Protein AF-A0A833G2Q1-F1 (afdb_monomer_lite)

Sequence (63 aa):
MDETHNDTHDADAPADSVFSASAIPQDELMRLTDDIIGALKTVYDPEIPADIYELGLIYRIDI

Secondary structure (DSSP, 8-state):
-------------------------HHHHHHHHHHHHHHHTT-B-SSSSSBTTTTT-------

pLDDT: mean 70.33, std 12.33, range [45.91, 88.25]

Radius of gyration: 20.47 Å; chains: 1; bounding box: 58×18×47 Å

Structure (mmCIF, N/CA/C/O backbone):
data_AF-A0A833G2Q1-F1
#
_entry.id   AF-A0A833G2Q1-F1
#
loop_
_atom_site.group_PDB
_atom_site.id
_atom_site.type_symbol
_atom_site.label_atom_id
_atom_site.label_alt_id
_atom_site.label_comp_id
_atom_site.label_asym_id
_atom_site.label_entity_id
_atom_site.label_seq_id
_atom_site.pdbx_PDB_ins_code
_atom_site.Cartn_x
_atom_site.Cartn_y
_atom_site.Cartn_z
_atom_site.occupancy
_atom_site.B_iso_or_equiv
_atom_site.auth_seq_id
_atom_site.auth_comp_id
_atom_site.auth_asym_id
_atom_site.auth_atom_id
_atom_site.pdbx_PDB_model_num
ATOM 1 N N . MET A 1 1 ? 43.167 -14.065 -35.058 1.00 48.00 1 MET A N 1
ATOM 2 C CA . MET A 1 1 ? 43.416 -13.214 -33.884 1.00 48.00 1 MET A CA 1
ATOM 3 C C . MET A 1 1 ? 43.045 -11.820 -34.347 1.00 48.00 1 MET A C 1
ATOM 5 O O . MET A 1 1 ? 43.682 -11.350 -35.276 1.00 48.00 1 MET A O 1
ATOM 9 N N . ASP A 1 2 ? 41.796 -11.420 -34.100 1.00 53.81 2 ASP A N 1
ATOM 10 C CA . ASP A 1 2 ? 41.411 -10.681 -32.875 1.00 53.81 2 ASP A CA 1
ATOM 11 C C . ASP A 1 2 ? 41.574 -9.178 -33.207 1.00 53.81 2 ASP A C 1
ATOM 13 O O . ASP A 1 2 ? 42.637 -8.793 -33.676 1.00 53.81 2 ASP A O 1
ATOM 17 N N . GLU A 1 3 ? 40.581 -8.291 -33.242 1.00 54.97 3 GLU A N 1
ATOM 18 C CA . GLU A 1 3 ? 39.284 -8.161 -32.578 1.00 54.97 3 GLU A CA 1
ATOM 19 C C . GLU A 1 3 ? 38.444 -7.173 -33.425 1.00 54.97 3 GLU A C 1
ATOM 21 O O . GLU A 1 3 ? 38.937 -6.116 -33.819 1.00 54.97 3 GLU A O 1
ATOM 26 N N . THR A 1 4 ? 37.173 -7.472 -33.701 1.00 56.81 4 THR A N 1
ATOM 27 C CA . THR A 1 4 ? 36.184 -6.447 -34.081 1.00 56.81 4 THR A CA 1
ATOM 28 C C . THR A 1 4 ? 35.359 -6.120 -32.842 1.00 56.81 4 THR A C 1
ATOM 30 O O . THR A 1 4 ? 34.323 -6.746 -32.616 1.00 56.81 4 THR A O 1
ATOM 33 N N . HIS A 1 5 ? 35.817 -5.172 -32.023 1.00 55.66 5 HIS A N 1
ATOM 34 C CA . HIS A 1 5 ? 35.020 -4.631 -30.921 1.00 55.66 5 HIS A CA 1
ATOM 35 C C . HIS A 1 5 ? 34.037 -3.590 -31.471 1.00 55.66 5 HIS A C 1
ATOM 37 O O . HIS A 1 5 ? 34.337 -2.408 -31.623 1.00 55.66 5 HIS A O 1
ATOM 43 N N . ASN A 1 6 ? 32.858 -4.079 -31.854 1.00 54.16 6 ASN A N 1
ATOM 44 C CA . ASN A 1 6 ? 31.686 -3.268 -32.149 1.00 54.16 6 ASN A CA 1
ATOM 45 C C . ASN A 1 6 ? 31.055 -2.824 -30.819 1.00 54.16 6 ASN A C 1
ATOM 47 O O . ASN A 1 6 ? 30.128 -3.466 -30.326 1.00 54.16 6 ASN A O 1
ATOM 51 N N . ASP A 1 7 ? 31.576 -1.743 -30.237 1.00 55.94 7 ASP A N 1
ATOM 52 C CA . ASP A 1 7 ? 30.956 -1.035 -29.113 1.00 55.94 7 ASP A CA 1
ATOM 53 C C . ASP A 1 7 ? 29.706 -0.295 -29.601 1.00 55.94 7 ASP A C 1
ATOM 55 O O . ASP A 1 7 ? 29.745 0.873 -29.984 1.00 55.94 7 ASP A O 1
ATOM 59 N N . THR A 1 8 ? 28.575 -0.994 -29.652 1.00 50.62 8 THR A N 1
ATOM 60 C CA . THR A 1 8 ? 27.242 -0.379 -29.682 1.00 50.62 8 THR A CA 1
ATOM 61 C C . THR A 1 8 ? 26.219 -1.400 -29.198 1.00 50.62 8 THR A C 1
ATOM 63 O O . THR A 1 8 ? 25.804 -2.252 -29.979 1.00 50.62 8 THR A O 1
ATOM 66 N N . HIS A 1 9 ? 25.808 -1.297 -27.934 1.00 45.91 9 HIS A N 1
ATOM 67 C CA . HIS A 1 9 ? 24.401 -1.131 -27.544 1.00 45.91 9 HIS A CA 1
ATOM 68 C C . HIS A 1 9 ? 24.349 -0.858 -26.033 1.00 45.91 9 HIS A C 1
ATOM 70 O O . HIS A 1 9 ? 24.124 -1.749 -25.219 1.00 45.91 9 HIS A O 1
ATOM 76 N N . ASP A 1 10 ? 24.599 0.396 -25.659 1.00 56.44 10 ASP A N 1
ATOM 77 C CA . ASP A 1 10 ? 23.898 0.943 -24.502 1.00 56.44 10 ASP A CA 1
ATOM 78 C C . ASP A 1 10 ? 22.396 0.930 -24.825 1.00 56.44 10 ASP A C 1
ATOM 80 O O . ASP A 1 10 ? 22.011 1.217 -25.961 1.00 56.44 10 ASP A O 1
ATOM 84 N N . ALA A 1 11 ? 21.595 0.652 -23.798 1.00 55.62 11 ALA A N 1
ATOM 85 C CA . ALA A 1 11 ? 20.131 0.637 -23.763 1.00 55.62 11 ALA A CA 1
ATOM 86 C C . ALA A 1 11 ? 19.424 -0.637 -24.265 1.00 55.62 11 ALA A C 1
ATOM 88 O O . ALA A 1 11 ? 18.917 -0.665 -25.376 1.00 55.62 11 ALA A O 1
ATOM 89 N N . ASP A 1 12 ? 19.250 -1.625 -23.377 1.00 57.06 12 ASP A N 1
ATOM 90 C CA . ASP A 1 12 ? 17.915 -2.225 -23.192 1.00 57.06 12 ASP A CA 1
ATOM 91 C C . ASP A 1 12 ? 17.773 -2.927 -21.824 1.00 57.06 12 ASP A C 1
ATOM 93 O O . ASP A 1 12 ? 18.037 -4.118 -21.675 1.00 57.06 12 ASP A O 1
ATOM 97 N N . ALA A 1 13 ? 17.385 -2.167 -20.795 1.00 56.97 13 ALA A N 1
ATOM 98 C CA . ALA A 1 13 ? 16.557 -2.641 -19.680 1.00 56.97 13 AL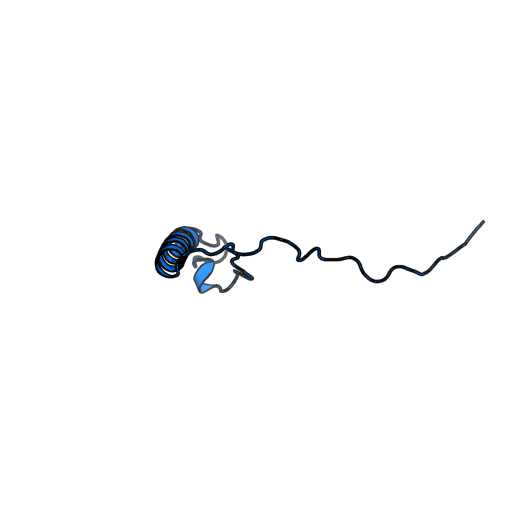A A CA 1
ATOM 99 C C . ALA A 1 13 ? 15.983 -1.426 -18.917 1.00 56.97 13 ALA A C 1
ATOM 101 O O . ALA A 1 13 ? 16.719 -0.456 -18.724 1.00 56.97 13 ALA A O 1
ATOM 102 N N . PRO A 1 14 ? 14.732 -1.458 -18.414 1.00 52.84 14 PRO A N 1
ATOM 103 C CA . PRO A 1 14 ? 13.762 -2.546 -18.455 1.00 52.84 14 PRO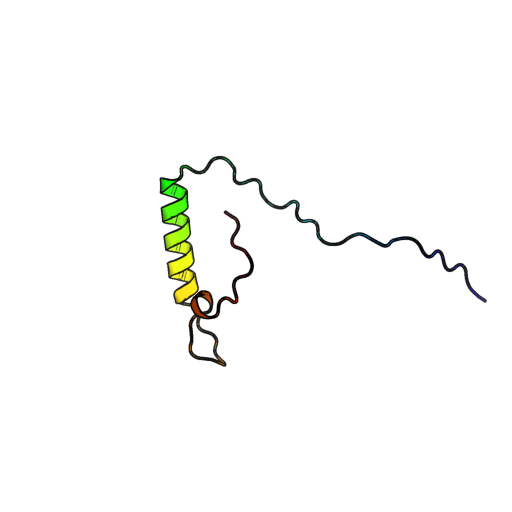 A CA 1
ATOM 104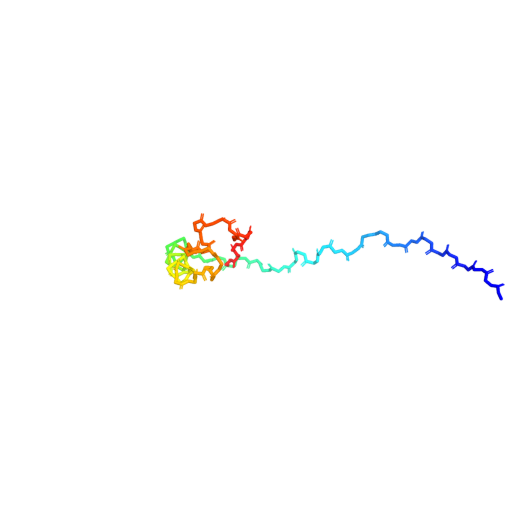 C C . PRO A 1 14 ? 12.564 -2.241 -19.370 1.00 52.84 14 PRO A C 1
ATOM 106 O O . PRO A 1 14 ? 12.167 -1.096 -19.580 1.00 52.84 14 PRO A O 1
ATOM 109 N N . ALA A 1 15 ? 11.943 -3.310 -19.863 1.00 58.50 15 ALA A N 1
ATOM 110 C CA . ALA A 1 15 ? 10.602 -3.300 -20.423 1.00 58.50 15 ALA A CA 1
ATOM 111 C C . ALA A 1 15 ? 9.573 -2.915 -19.338 1.00 58.50 15 ALA A C 1
ATOM 113 O O . ALA A 1 15 ? 8.896 -3.772 -18.778 1.00 58.50 15 ALA A O 1
ATOM 114 N N . ASP A 1 16 ? 9.449 -1.622 -19.036 1.00 54.28 16 ASP A N 1
ATOM 115 C CA . ASP A 1 16 ? 8.414 -1.046 -18.158 1.00 54.28 16 ASP A CA 1
ATOM 116 C C . ASP A 1 16 ? 7.100 -0.863 -18.961 1.00 54.28 16 ASP A C 1
ATOM 118 O O . ASP A 1 16 ? 6.461 0.187 -18.972 1.00 54.28 16 ASP A O 1
ATOM 122 N N . SER A 1 17 ? 6.726 -1.889 -19.733 1.00 58.22 17 SER A N 1
ATOM 123 C CA . SER A 1 17 ? 5.533 -1.920 -20.591 1.00 58.22 17 SER A CA 1
ATOM 124 C C . SER A 1 17 ? 4.479 -2.887 -20.062 1.00 58.22 17 SER A C 1
ATOM 126 O O . SER A 1 17 ? 3.771 -3.543 -20.828 1.00 58.22 17 SER A O 1
ATOM 128 N N . VAL A 1 18 ? 4.363 -2.993 -18.742 1.00 55.59 18 VAL A N 1
ATOM 129 C CA . VAL A 1 18 ? 3.439 -3.925 -18.109 1.00 55.59 18 VAL A CA 1
ATOM 130 C C . VAL A 1 18 ? 2.338 -3.182 -17.355 1.00 55.59 18 VAL A C 1
ATOM 132 O O . VAL A 1 18 ? 2.527 -2.661 -16.268 1.00 55.59 18 VAL A O 1
ATOM 135 N N . PHE A 1 19 ? 1.171 -3.225 -18.006 1.00 58.12 19 PHE A N 1
ATOM 136 C CA . PHE A 1 19 ? -0.188 -3.109 -17.472 1.00 58.12 19 PHE A CA 1
ATOM 137 C C . PHE A 1 19 ? -0.774 -1.699 -17.324 1.00 58.12 19 PHE A C 1
ATOM 139 O O . PHE A 1 19 ? -0.693 -1.026 -16.306 1.00 58.12 19 PHE A O 1
ATOM 146 N N . SER A 1 20 ? -1.485 -1.291 -18.382 1.00 59.47 20 SER A N 1
ATOM 147 C CA . SER A 1 20 ? -2.517 -0.259 -18.287 1.00 59.47 20 SER A CA 1
ATOM 148 C C . SER A 1 20 ? -3.621 -0.708 -17.330 1.00 59.47 20 SER A C 1
ATOM 150 O O . SER A 1 20 ? -4.419 -1.586 -17.679 1.00 59.47 20 SER A O 1
ATOM 152 N N . ALA A 1 21 ? -3.691 -0.046 -16.174 1.00 57.94 21 ALA A N 1
ATOM 153 C CA . ALA A 1 21 ? -4.834 -0.046 -15.270 1.00 57.94 21 ALA A CA 1
ATOM 154 C C . ALA A 1 21 ? -6.099 0.330 -16.057 1.00 57.94 21 ALA A C 1
ATOM 156 O O . ALA A 1 21 ? -6.370 1.491 -16.382 1.00 57.94 21 ALA A O 1
ATOM 157 N N . SER A 1 22 ? -6.849 -0.688 -16.456 1.00 59.09 22 SER A N 1
ATOM 158 C CA . SER A 1 22 ? -8.024 -0.536 -17.301 1.00 59.09 22 SER A CA 1
ATOM 159 C C . SER A 1 22 ? -9.226 -0.234 -16.409 1.00 59.09 22 SER A C 1
ATOM 161 O O . SER A 1 22 ? -9.896 -1.145 -15.944 1.00 59.09 22 SER A O 1
ATOM 163 N N . ALA A 1 23 ? -9.478 1.055 -16.158 1.00 67.94 23 ALA A N 1
ATOM 164 C CA . ALA A 1 23 ? -10.747 1.614 -15.670 1.00 67.94 23 ALA A CA 1
ATOM 165 C C . ALA A 1 23 ? -11.415 0.893 -14.474 1.00 67.94 23 ALA A C 1
ATOM 167 O O . ALA A 1 23 ? -12.630 0.685 -14.472 1.00 67.94 23 ALA A O 1
ATOM 168 N N . ILE A 1 24 ? -10.646 0.535 -13.442 1.00 69.38 24 ILE A N 1
ATOM 169 C CA . ILE A 1 24 ? -11.210 0.039 -12.180 1.00 69.38 24 ILE A CA 1
ATOM 170 C C . ILE A 1 24 ? -11.914 1.215 -11.465 1.00 69.38 24 ILE A C 1
ATOM 172 O O . ILE A 1 24 ? -11.308 2.281 -11.315 1.00 69.38 24 ILE A O 1
ATOM 176 N N . PRO A 1 25 ? -13.184 1.072 -11.032 1.00 80.19 25 PRO A N 1
ATOM 177 C CA . PRO A 1 25 ? -13.853 2.075 -10.205 1.00 80.19 25 PRO A CA 1
ATOM 178 C C . PRO A 1 25 ? -13.053 2.347 -8.926 1.00 80.19 25 PRO A C 1
ATOM 180 O O . PRO A 1 25 ? -12.542 1.412 -8.318 1.00 80.19 25 PRO A O 1
ATOM 183 N N . GLN A 1 26 ? -12.974 3.604 -8.478 1.00 76.19 26 GLN A N 1
ATOM 184 C CA . GLN A 1 26 ? -12.177 3.972 -7.294 1.00 76.19 26 GLN A CA 1
ATOM 185 C C . GLN A 1 26 ? -12.538 3.155 -6.044 1.00 76.19 26 GLN A C 1
ATOM 187 O O . GLN A 1 26 ? -11.644 2.763 -5.301 1.00 76.19 26 GLN A O 1
ATOM 192 N N . ASP A 1 27 ? -13.820 2.844 -5.852 1.00 82.19 27 ASP A N 1
ATOM 193 C CA . ASP A 1 27 ? -14.288 2.039 -4.719 1.00 82.19 27 ASP A CA 1
ATOM 194 C C . ASP A 1 27 ? -13.756 0.600 -4.764 1.00 82.19 27 ASP A C 1
ATOM 196 O O . ASP A 1 27 ? -13.396 0.028 -3.737 1.00 82.19 27 ASP A O 1
ATOM 200 N N . GLU A 1 28 ? -13.691 0.015 -5.960 1.00 82.25 28 GLU A N 1
ATOM 201 C CA . GLU A 1 28 ? -13.164 -1.333 -6.180 1.00 82.25 28 GLU A CA 1
ATOM 202 C C . GLU A 1 28 ? -11.639 -1.329 -5.998 1.00 82.25 28 GLU A C 1
ATOM 204 O O . GLU A 1 28 ? -11.089 -2.202 -5.334 1.00 82.25 28 GLU A O 1
ATOM 209 N N . LEU A 1 29 ? -10.962 -0.285 -6.489 1.00 80.75 29 LEU A N 1
ATOM 210 C CA . LEU A 1 29 ? -9.523 -0.099 -6.304 1.00 80.75 29 LEU A CA 1
ATOM 211 C C . LEU A 1 29 ? -9.150 0.010 -4.820 1.00 80.75 29 LEU A C 1
ATOM 213 O O . LEU A 1 29 ? -8.178 -0.608 -4.393 1.00 80.75 29 LEU A O 1
ATOM 217 N N . MET A 1 30 ? -9.922 0.763 -4.030 1.00 82.25 30 MET A N 1
ATOM 218 C CA . MET A 1 30 ? -9.708 0.882 -2.584 1.00 82.25 30 MET A CA 1
ATOM 219 C C . MET A 1 30 ? -9.849 -0.471 -1.884 1.00 82.25 30 MET A C 1
ATOM 221 O O . MET A 1 30 ? -8.980 -0.832 -1.098 1.00 82.25 30 MET A O 1
ATOM 225 N N . ARG A 1 31 ? -10.884 -1.251 -2.221 1.00 86.81 31 ARG A N 1
ATOM 226 C CA . ARG A 1 31 ? -11.079 -2.597 -1.656 1.00 86.81 31 ARG A CA 1
ATOM 227 C C . ARG A 1 31 ? -9.930 -3.538 -2.000 1.00 86.81 31 ARG A C 1
ATOM 229 O O . ARG A 1 31 ? -9.379 -4.164 -1.104 1.00 86.81 31 ARG A O 1
ATOM 236 N N . LEU A 1 32 ? -9.535 -3.591 -3.274 1.00 84.50 32 LEU A N 1
ATOM 237 C CA . LEU A 1 32 ? -8.397 -4.403 -3.711 1.00 84.50 32 LEU A CA 1
ATOM 238 C C . LEU A 1 32 ? -7.108 -3.974 -3.004 1.00 84.50 32 LEU A C 1
ATOM 240 O O . LEU A 1 32 ? -6.338 -4.821 -2.566 1.00 84.50 32 LEU A O 1
ATOM 244 N N . THR A 1 33 ? -6.886 -2.667 -2.864 1.00 83.44 33 THR A N 1
ATOM 245 C CA . THR A 1 33 ? -5.713 -2.126 -2.167 1.00 83.44 33 THR A CA 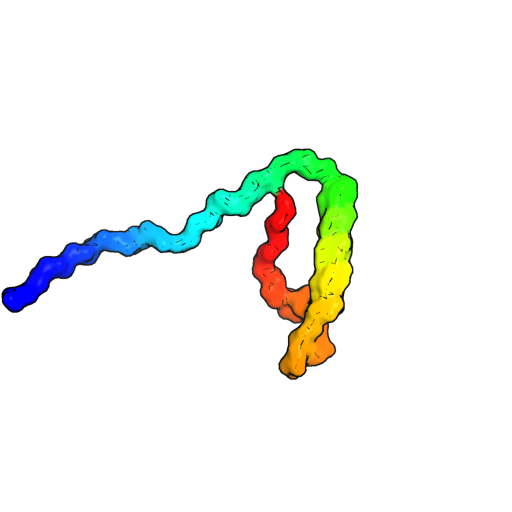1
ATOM 246 C C . THR A 1 33 ? -5.704 -2.542 -0.696 1.00 83.44 33 THR A C 1
ATOM 248 O O . THR A 1 33 ? -4.679 -3.015 -0.210 1.00 83.44 33 THR A O 1
ATOM 251 N N . ASP A 1 34 ? -6.835 -2.430 0.002 1.00 86.94 34 ASP A N 1
ATOM 252 C CA . ASP A 1 34 ? -6.961 -2.826 1.408 1.00 86.94 34 ASP A CA 1
ATOM 253 C C . ASP A 1 34 ? -6.739 -4.334 1.600 1.00 86.94 34 ASP A C 1
ATOM 255 O O . ASP A 1 34 ? -6.017 -4.742 2.515 1.00 86.94 34 ASP A O 1
ATOM 259 N N . ASP A 1 35 ? -7.292 -5.159 0.707 1.00 88.25 35 ASP A N 1
ATOM 260 C CA . ASP A 1 35 ? -7.109 -6.613 0.722 1.00 88.25 35 ASP A CA 1
ATOM 261 C C . ASP A 1 35 ? -5.635 -6.994 0.485 1.00 88.25 35 ASP A C 1
ATOM 263 O O . ASP A 1 35 ? -5.081 -7.844 1.192 1.00 88.25 35 ASP A O 1
ATOM 267 N N . ILE A 1 36 ? -4.968 -6.327 -0.465 1.00 85.94 36 ILE A N 1
ATOM 268 C CA . ILE A 1 36 ? -3.541 -6.517 -0.758 1.00 85.94 36 ILE A CA 1
ATOM 269 C C . ILE A 1 36 ? -2.684 -6.104 0.444 1.00 85.94 36 ILE A C 1
ATOM 271 O O . ILE A 1 36 ? -1.815 -6.869 0.864 1.00 85.94 36 ILE A O 1
ATOM 275 N N . ILE A 1 37 ? -2.935 -4.935 1.042 1.00 84.06 37 ILE A N 1
ATOM 276 C CA . ILE A 1 37 ? -2.220 -4.474 2.243 1.00 84.06 37 ILE A CA 1
ATOM 277 C C . ILE A 1 37 ? -2.431 -5.459 3.399 1.00 84.06 37 ILE A C 1
ATOM 279 O O . ILE A 1 37 ? -1.476 -5.798 4.102 1.00 84.06 37 ILE A O 1
ATOM 283 N N . GLY A 1 38 ? -3.660 -5.944 3.588 1.00 86.31 38 GLY A N 1
ATOM 284 C CA . GLY A 1 38 ? -3.992 -6.944 4.599 1.00 86.31 38 GLY A CA 1
ATOM 285 C C . GLY A 1 38 ? -3.179 -8.226 4.432 1.00 86.31 38 GLY A C 1
ATOM 286 O O . GLY A 1 38 ? -2.606 -8.716 5.404 1.00 86.31 38 GLY A O 1
ATOM 287 N N . ALA A 1 39 ? -3.064 -8.726 3.201 1.00 86.00 39 ALA A N 1
ATOM 288 C CA . ALA A 1 39 ? -2.248 -9.895 2.889 1.00 86.00 39 ALA A CA 1
ATOM 289 C C . ALA A 1 39 ? -0.749 -9.637 3.118 1.00 86.00 39 ALA A C 1
ATOM 291 O O . ALA A 1 39 ? -0.074 -10.465 3.732 1.00 86.00 39 ALA A O 1
ATOM 292 N N . LEU A 1 40 ? -0.228 -8.483 2.691 1.00 83.50 40 LEU A N 1
ATOM 293 C CA . LEU A 1 40 ? 1.188 -8.126 2.843 1.00 83.50 40 LEU A CA 1
ATOM 294 C C . LEU A 1 40 ? 1.615 -8.020 4.312 1.00 83.50 40 LEU A C 1
ATOM 296 O O . LEU A 1 40 ? 2.707 -8.460 4.657 1.00 83.50 40 LEU A O 1
ATOM 300 N N . LYS A 1 41 ? 0.734 -7.541 5.197 1.00 82.88 41 LYS A N 1
ATOM 301 C CA . LYS A 1 41 ? 0.981 -7.496 6.650 1.00 82.88 41 LYS A CA 1
ATOM 302 C C . LYS A 1 41 ? 1.109 -8.872 7.312 1.00 82.88 41 LYS A C 1
ATOM 304 O O . LYS A 1 41 ? 1.593 -8.961 8.435 1.00 82.88 41 LYS A O 1
ATOM 309 N N . THR A 1 42 ? 0.672 -9.947 6.651 1.00 83.81 42 THR A N 1
ATOM 310 C CA . THR A 1 42 ? 0.847 -11.321 7.163 1.00 83.81 42 THR A CA 1
ATOM 311 C C . THR A 1 42 ? 2.229 -11.898 6.868 1.00 83.81 42 THR A C 1
ATOM 313 O O . THR A 1 42 ? 2.606 -12.924 7.437 1.00 83.81 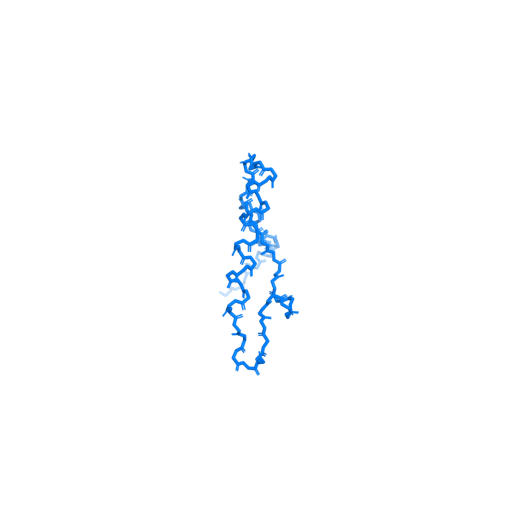42 THR A O 1
ATOM 316 N N . VAL A 1 43 ? 2.984 -11.250 5.979 1.00 82.88 43 VAL A N 1
ATOM 317 C CA . VAL A 1 43 ? 4.318 -11.680 5.579 1.00 82.88 43 VAL A CA 1
ATOM 318 C C . VAL A 1 43 ? 5.336 -10.916 6.419 1.00 82.88 43 VAL A C 1
ATOM 320 O O . VAL A 1 43 ? 5.527 -9.711 6.258 1.00 82.88 43 VAL A O 1
ATOM 323 N N . TYR A 1 44 ? 5.981 -11.636 7.332 1.00 79.81 44 TYR A N 1
ATOM 324 C CA . TYR A 1 44 ? 7.016 -11.102 8.213 1.00 79.81 44 TYR A CA 1
ATOM 325 C C . TYR A 1 44 ? 8.400 -11.434 7.672 1.00 79.81 44 TYR A C 1
ATOM 327 O O . TYR A 1 44 ? 8.620 -12.537 7.160 1.00 79.81 44 TYR A O 1
ATOM 335 N N . ASP A 1 45 ? 9.334 -10.499 7.826 1.00 80.38 45 ASP A N 1
ATOM 336 C CA . ASP A 1 45 ? 10.738 -10.792 7.577 1.00 80.38 45 ASP A CA 1
ATOM 337 C C . ASP A 1 45 ? 11.280 -11.718 8.697 1.00 80.38 45 ASP A C 1
ATOM 339 O O . ASP A 1 45 ? 11.050 -11.478 9.885 1.00 80.38 45 ASP A O 1
ATOM 343 N N . PRO A 1 46 ? 11.930 -12.847 8.362 1.00 78.38 46 PRO A N 1
ATOM 344 C CA . PRO A 1 46 ? 12.409 -13.803 9.360 1.00 78.38 46 PRO A CA 1
ATOM 345 C C . PRO A 1 46 ? 13.684 -13.343 10.083 1.00 78.38 46 PRO A C 1
ATOM 347 O O . PRO A 1 46 ? 14.004 -13.896 11.139 1.00 78.38 46 PRO A O 1
ATOM 350 N N . GLU A 1 47 ? 14.420 -12.372 9.535 1.00 81.12 47 GLU A N 1
ATOM 351 C CA . GLU A 1 47 ? 15.629 -11.809 10.145 1.00 81.12 47 GLU A CA 1
ATOM 352 C C . GLU A 1 47 ? 15.303 -10.611 11.049 1.00 81.12 47 GLU A C 1
ATOM 354 O O . GLU A 1 47 ? 15.984 -10.382 12.053 1.00 81.12 47 G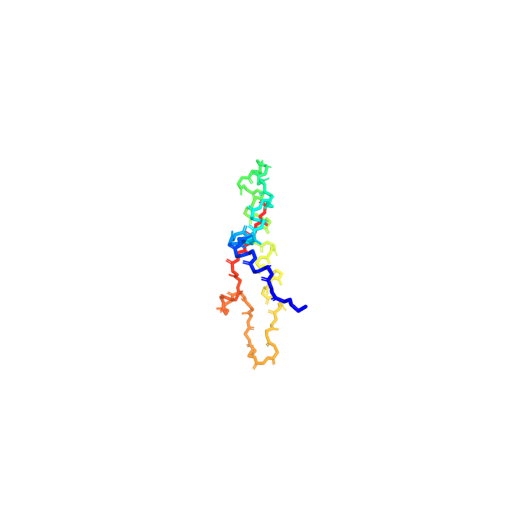LU A O 1
ATOM 359 N N . ILE A 1 48 ? 14.228 -9.884 10.737 1.00 68.31 48 ILE A N 1
ATOM 360 C CA . ILE A 1 48 ? 13.697 -8.768 11.518 1.00 68.31 48 ILE A CA 1
ATOM 361 C C . ILE A 1 48 ? 12.197 -9.010 11.707 1.00 68.31 48 ILE A C 1
ATOM 363 O O . ILE A 1 48 ? 11.466 -8.870 10.736 1.00 68.31 48 ILE A O 1
ATOM 367 N N . PRO A 1 49 ? 11.701 -9.321 12.923 1.00 68.38 49 PRO A N 1
ATOM 368 C CA . PRO A 1 49 ? 10.293 -9.648 13.169 1.00 68.38 49 PRO A CA 1
ATOM 369 C C . PRO A 1 49 ? 9.393 -8.401 13.062 1.00 68.38 49 PRO A C 1
ATOM 371 O O . PRO A 1 49 ? 8.853 -7.908 14.051 1.00 68.38 49 PRO A O 1
ATOM 374 N N . ALA A 1 50 ? 9.272 -7.884 11.847 1.00 71.38 50 ALA A N 1
ATOM 375 C CA . ALA A 1 50 ? 8.493 -6.743 11.405 1.00 71.38 50 ALA A CA 1
ATOM 376 C C . ALA A 1 50 ? 7.854 -7.108 10.057 1.00 71.38 50 ALA A C 1
ATOM 378 O O . ALA A 1 50 ? 8.364 -7.961 9.322 1.00 71.38 50 ALA A O 1
ATOM 379 N N . ASP A 1 51 ? 6.703 -6.515 9.753 1.00 76.75 51 ASP A N 1
ATOM 380 C CA . ASP A 1 51 ? 6.026 -6.787 8.489 1.00 76.75 51 ASP A CA 1
ATOM 381 C C . ASP A 1 51 ? 6.683 -6.025 7.325 1.00 76.75 51 ASP A C 1
ATOM 383 O O . ASP A 1 51 ? 7.234 -4.931 7.480 1.00 76.75 51 ASP A O 1
ATOM 387 N N . ILE A 1 52 ? 6.652 -6.622 6.131 1.00 78.44 52 ILE A N 1
ATOM 388 C CA . ILE A 1 52 ? 7.318 -6.064 4.941 1.00 78.44 52 ILE A CA 1
ATOM 389 C C . ILE A 1 52 ? 6.713 -4.730 4.470 1.00 78.44 52 ILE A C 1
ATOM 391 O O . ILE A 1 52 ? 7.360 -3.992 3.720 1.00 78.44 52 ILE A O 1
ATOM 395 N N . TYR A 1 53 ? 5.484 -4.419 4.896 1.00 76.06 53 TYR A N 1
ATOM 396 C CA . TYR A 1 53 ? 4.789 -3.180 4.563 1.00 76.06 53 TYR A CA 1
ATOM 397 C C . TYR A 1 53 ? 5.336 -2.009 5.392 1.00 76.06 53 TYR A C 1
ATOM 399 O O . TYR A 1 53 ? 5.663 -0.959 4.838 1.00 76.06 53 TYR A O 1
ATOM 407 N N . GLU A 1 54 ? 5.521 -2.201 6.697 1.00 74.94 54 GLU A N 1
ATOM 408 C CA . GLU A 1 54 ? 6.114 -1.228 7.620 1.00 74.94 54 GLU A CA 1
ATOM 409 C C . GLU A 1 54 ? 7.610 -1.020 7.373 1.00 74.94 54 GLU A C 1
ATOM 411 O O . GLU A 1 54 ? 8.117 0.088 7.556 1.00 74.94 54 GLU A O 1
ATOM 416 N N . LEU A 1 55 ? 8.315 -2.049 6.894 1.00 77.56 55 LEU A N 1
ATOM 417 C CA . LEU A 1 55 ? 9.727 -1.939 6.519 1.00 77.56 55 LEU A CA 1
ATOM 418 C C . LEU A 1 55 ? 9.955 -1.119 5.237 1.00 77.56 55 LEU A C 1
ATOM 420 O O . LEU A 1 55 ? 11.100 -0.807 4.909 1.00 77.56 55 LEU A O 1
ATOM 424 N N . GLY A 1 56 ? 8.893 -0.767 4.501 1.00 76.00 56 GLY A N 1
ATOM 425 C CA . GLY A 1 56 ? 9.001 0.012 3.266 1.00 76.00 56 GLY A CA 1
ATOM 426 C C . GLY A 1 56 ? 9.761 -0.716 2.151 1.00 76.00 56 GLY A C 1
ATOM 427 O O . GLY A 1 56 ? 10.310 -0.072 1.261 1.00 76.00 56 GLY A O 1
ATOM 428 N N . LEU A 1 57 ? 9.807 -2.053 2.195 1.00 76.94 57 LEU A N 1
ATOM 429 C CA . LEU A 1 57 ? 10.507 -2.890 1.209 1.00 76.94 57 LEU A CA 1
ATOM 430 C C . LEU A 1 57 ? 9.720 -3.059 -0.098 1.00 76.94 57 LEU A C 1
ATOM 432 O O . LEU A 1 57 ? 10.205 -3.654 -1.059 1.00 76.94 57 LEU A O 1
ATOM 436 N N . ILE A 1 58 ? 8.498 -2.533 -0.144 1.00 79.75 58 ILE A N 1
ATOM 437 C CA . ILE A 1 58 ? 7.637 -2.578 -1.316 1.00 79.75 58 ILE A CA 1
ATOM 438 C C . ILE A 1 58 ? 7.976 -1.393 -2.218 1.00 79.75 58 ILE A C 1
ATOM 440 O O . ILE A 1 58 ? 7.704 -0.242 -1.887 1.00 79.75 58 ILE A O 1
ATOM 444 N N . TYR A 1 59 ? 8.557 -1.690 -3.379 1.00 73.62 59 TYR A N 1
ATOM 445 C CA . TYR A 1 59 ? 8.982 -0.669 -4.336 1.00 73.62 59 TYR A CA 1
ATOM 446 C C . TYR A 1 59 ? 7.829 -0.117 -5.193 1.00 73.62 59 TYR A C 1
ATOM 448 O O . TYR A 1 59 ? 7.795 1.076 -5.489 1.00 73.62 59 TYR A O 1
ATOM 456 N N . ARG A 1 60 ? 6.882 -0.971 -5.605 1.00 70.75 60 ARG A N 1
ATOM 457 C CA . ARG A 1 60 ? 5.720 -0.601 -6.428 1.00 70.75 60 ARG A CA 1
ATOM 458 C C . ARG A 1 60 ? 4.623 -1.662 -6.289 1.00 70.75 60 ARG A C 1
ATOM 460 O O . ARG A 1 60 ? 4.939 -2.847 -6.201 1.00 70.75 60 ARG A O 1
ATOM 467 N N . ILE A 1 61 ? 3.362 -1.235 -6.268 1.00 68.81 61 ILE A N 1
ATOM 468 C CA . ILE A 1 61 ? 2.183 -2.105 -6.380 1.00 68.81 61 ILE A CA 1
ATOM 469 C C . ILE A 1 61 ? 1.384 -1.580 -7.573 1.00 68.81 61 ILE A C 1
ATOM 471 O O . ILE A 1 61 ? 0.857 -0.473 -7.502 1.00 68.81 61 ILE A O 1
ATOM 475 N N . ASP A 1 62 ? 1.328 -2.356 -8.652 1.00 66.12 62 ASP A N 1
ATOM 476 C CA . ASP A 1 62 ? 0.561 -2.024 -9.857 1.00 66.12 62 ASP A CA 1
ATOM 477 C C . ASP A 1 62 ? -0.704 -2.901 -9.913 1.00 66.12 62 ASP A C 1
ATOM 479 O O . ASP A 1 62 ? -0.618 -4.116 -9.705 1.00 66.12 62 ASP A O 1
ATOM 483 N N . ILE A 1 63 ? -1.870 -2.277 -10.149 1.00 64.69 63 ILE A N 1
ATOM 484 C CA . ILE A 1 63 ? -3.218 -2.889 -10.165 1.00 64.69 63 ILE A CA 1
ATOM 485 C C . ILE A 1 63 ? -3.930 -2.545 -11.477 1.00 64.69 63 ILE A C 1
ATOM 487 O O . ILE A 1 63 ? -3.913 -1.352 -11.861 1.00 64.69 63 ILE A O 1
#

Foldseek 3Di:
DDDDPPPDDDDDDDPPVDDDPDDDPPVRVVVVVVVVVVVQQVDADPVDRGGCVVVVVDPDDDD